Protein AF-A0A7E5VRA6-F1 (afdb_monomer)

Radius of gyration: 16.42 Å; Cα contacts (8 Å, |Δi|>4): 248; chains: 1; bounding box: 42×38×44 Å

Sequence (132 aa):
MAYCPSSPTRMTSELALGSERGDVTRVLFLQPKLQLLHTNTPDAINYYFWMELSSEPHTSHCSVMVWRRVHERTVRRVAFSRGGEILVTCSHDNSASLRIRRVGGNMDDYVFKVLRVWIFIIFCKDFLWTPT

InterPro domains:
  IPR036322 WD40-repeat-containing domain superfamily [SSF50978] (66-95)

Solvent-accessible surface area (backbone atoms only — not comparable to full-atom values): 7860 Å² total; per-residue (Å²): 92,31,76,38,76,52,47,100,93,35,92,46,28,36,39,38,35,51,32,72,70,5,28,35,41,36,40,37,31,69,44,87,87,88,56,74,60,85,69,98,52,94,91,54,92,82,86,81,55,77,72,55,43,68,31,86,77,30,51,72,23,24,48,66,49,71,45,72,66,72,24,91,26,38,34,76,45,39,42,62,44,98,82,52,52,34,38,37,37,30,28,87,33,95,79,34,22,31,38,42,36,43,71,82,62,88,51,82,67,49,73,40,72,71,84,76,86,57,82,73,54,59,72,74,70,67,76,68,78,75,87,127

Secondary structure (DSSP, 8-state):
-EEE--BTTB-SEEEEEE-TTS-EEEEEE---SS-SS--S-TTS-----TTGGGSTTGGGTEEEEEETTSSSS-EEEEEE-TTSSEEEEEE--SS-SEEEEETTS-SPPEEE---SS-HHHHHHHS------

pLDDT: mean 76.4, std 15.18, range [32.72, 92.75]

Foldseek 3Di:
DEKACADPVGRWIKDWDWFQQGKIKMKIFPDDDPDQFDDPDPPDDDDDDPVCCCDPPNCNGIDMDMGHCNDRGTFPDWYADPNNQWIWTADPDQFFRIWIAGPVRPDDIDGDGDPDDDPPPCVPPPPPPDDD

Structure (mmCIF, N/CA/C/O backbone):
data_AF-A0A7E5VRA6-F1
#
_entry.id   AF-A0A7E5VRA6-F1
#
loop_
_atom_site.group_PDB
_atom_site.id
_atom_site.type_symbol
_atom_site.label_atom_id
_atom_site.label_alt_id
_atom_site.label_comp_id
_atom_site.label_asym_id
_atom_site.label_entity_id
_atom_site.label_seq_id
_atom_site.pdbx_PDB_ins_code
_atom_site.Cartn_x
_atom_site.Cartn_y
_atom_site.Cartn_z
_atom_site.occupancy
_atom_site.B_iso_or_equiv
_atom_site.auth_seq_id
_atom_site.auth_comp_id
_atom_site.auth_asym_id
_atom_site.auth_atom_id
_atom_site.pdbx_PDB_model_num
ATOM 1 N N . MET A 1 1 ? -5.266 -0.116 -6.329 1.00 87.75 1 MET A N 1
ATOM 2 C CA . MET A 1 1 ? -5.599 -0.663 -5.000 1.00 87.75 1 MET A CA 1
ATOM 3 C C . MET A 1 1 ? -5.559 -2.179 -5.088 1.00 87.75 1 MET A C 1
ATOM 5 O O . MET A 1 1 ? -5.921 -2.694 -6.139 1.00 87.75 1 MET A O 1
ATOM 9 N N . ALA A 1 2 ? -5.133 -2.861 -4.027 1.00 88.75 2 ALA A N 1
ATOM 10 C CA . ALA A 1 2 ? -5.245 -4.309 -3.862 1.00 88.75 2 ALA A CA 1
ATOM 11 C C . ALA A 1 2 ? -5.592 -4.644 -2.411 1.00 88.75 2 ALA A C 1
ATOM 13 O O . ALA A 1 2 ? -5.114 -3.962 -1.509 1.00 88.75 2 ALA A O 1
ATOM 14 N N . TYR A 1 3 ? -6.382 -5.693 -2.198 1.00 89.31 3 TYR A N 1
ATOM 15 C CA . TYR A 1 3 ? -6.733 -6.204 -0.875 1.00 89.31 3 TYR A CA 1
ATOM 16 C C . TYR A 1 3 ? -6.228 -7.639 -0.726 1.00 89.31 3 TYR A C 1
ATOM 18 O O . TYR A 1 3 ? -6.381 -8.445 -1.643 1.00 89.31 3 TYR A O 1
ATOM 26 N N . CYS A 1 4 ? -5.634 -7.943 0.422 1.00 88.06 4 CYS A N 1
ATOM 27 C CA . CYS A 1 4 ? -5.243 -9.281 0.830 1.00 88.06 4 CYS A CA 1
ATOM 28 C C . CYS A 1 4 ? -6.039 -9.654 2.088 1.00 88.06 4 CYS A C 1
ATOM 30 O O . CYS A 1 4 ? -5.847 -9.010 3.125 1.00 88.06 4 CYS A O 1
ATOM 32 N N . PRO A 1 5 ? -6.924 -10.661 2.036 1.00 86.44 5 PRO A N 1
ATOM 33 C CA . PRO A 1 5 ? -7.594 -11.150 3.234 1.00 86.44 5 PRO A CA 1
ATOM 34 C C . PRO A 1 5 ? -6.595 -11.834 4.176 1.00 86.44 5 PRO A C 1
ATOM 36 O O . PRO A 1 5 ? -5.506 -12.243 3.760 1.00 86.44 5 PRO A O 1
ATOM 39 N N . SER A 1 6 ? -6.983 -11.976 5.441 1.00 83.94 6 SER A N 1
ATOM 40 C CA . SER A 1 6 ? -6.293 -12.851 6.382 1.00 83.94 6 SER A CA 1
ATOM 41 C C . SER A 1 6 ? -6.344 -14.307 5.909 1.00 83.94 6 SER A C 1
ATOM 43 O O . SER A 1 6 ? -7.243 -14.733 5.179 1.00 83.94 6 SER A O 1
ATOM 45 N N . SER A 1 7 ? -5.348 -15.081 6.318 1.00 80.00 7 SER A N 1
ATOM 46 C CA . SER A 1 7 ? -5.216 -16.503 6.017 1.00 80.00 7 SER A CA 1
ATOM 47 C C . SER A 1 7 ? -4.718 -17.247 7.263 1.00 80.00 7 SER A C 1
ATOM 49 O O . SER A 1 7 ? -4.259 -16.612 8.213 1.00 80.00 7 SER A O 1
ATOM 51 N N . PRO A 1 8 ? -4.743 -18.591 7.294 1.00 77.12 8 PRO A N 1
ATOM 52 C CA . PRO A 1 8 ? -4.226 -19.350 8.437 1.00 77.12 8 PRO A CA 1
ATOM 53 C C . PRO A 1 8 ? -2.760 -19.039 8.778 1.00 77.12 8 PRO A C 1
ATOM 55 O O . PRO A 1 8 ? -2.357 -19.121 9.933 1.00 77.12 8 PRO A O 1
ATOM 58 N N . THR A 1 9 ? -1.963 -18.654 7.778 1.00 74.25 9 THR A N 1
ATOM 59 C CA . THR A 1 9 ? -0.556 -18.264 7.943 1.00 74.25 9 THR A CA 1
ATOM 60 C C . THR A 1 9 ? -0.385 -16.776 8.257 1.00 74.25 9 THR A C 1
ATOM 62 O O . THR A 1 9 ? 0.712 -16.349 8.604 1.00 74.25 9 THR A O 1
ATOM 65 N N . ARG A 1 10 ? -1.449 -15.975 8.131 1.00 73.62 10 ARG A N 1
ATOM 66 C CA . ARG A 1 10 ? -1.421 -14.517 8.220 1.00 73.62 10 ARG A CA 1
ATOM 67 C C . ARG A 1 10 ? -2.678 -13.991 8.915 1.00 73.62 10 ARG A C 1
ATOM 69 O O . ARG A 1 10 ? -3.725 -13.803 8.301 1.00 73.62 10 ARG A O 1
ATOM 76 N N . MET A 1 11 ? -2.544 -13.685 10.200 1.00 77.69 11 MET A N 1
ATOM 77 C CA . MET A 1 11 ? -3.669 -13.355 11.089 1.00 77.69 11 MET A CA 1
ATOM 78 C C . MET A 1 11 ? -4.388 -12.032 10.768 1.00 77.6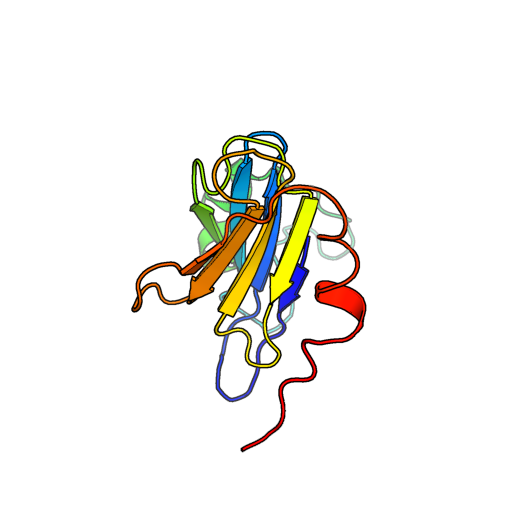9 11 MET A C 1
ATOM 80 O O . MET A 1 11 ? -5.466 -11.781 11.301 1.00 77.69 11 MET A O 1
ATOM 84 N N . THR A 1 12 ? -3.818 -11.186 9.907 1.00 84.12 12 THR A N 1
ATOM 85 C CA . THR A 1 12 ? -4.321 -9.840 9.605 1.00 84.12 12 THR A CA 1
ATOM 86 C C . THR A 1 12 ? -4.558 -9.638 8.112 1.00 84.12 12 THR A C 1
ATOM 88 O O . THR A 1 12 ? -3.747 -10.031 7.263 1.00 84.12 12 THR A O 1
ATOM 91 N N . SER A 1 13 ? -5.671 -8.979 7.793 1.00 87.44 13 SER A N 1
ATOM 92 C CA . SER A 1 13 ? -5.973 -8.525 6.434 1.00 87.44 13 SER A CA 1
ATOM 93 C C . SER A 1 13 ? -5.230 -7.228 6.129 1.00 87.44 13 SER A C 1
ATOM 95 O O . SER A 1 13 ? -4.888 -6.464 7.032 1.00 87.44 13 SER A O 1
ATOM 97 N N . GLU A 1 14 ? -5.015 -6.932 4.853 1.00 89.69 14 GLU A N 1
ATOM 98 C CA . GLU A 1 14 ? -4.315 -5.720 4.441 1.00 89.69 14 GLU A CA 1
ATOM 99 C C . GLU A 1 14 ? -4.855 -5.132 3.142 1.00 89.69 14 GLU A C 1
ATOM 101 O O . GLU A 1 14 ? -5.197 -5.841 2.200 1.00 89.69 14 GLU A O 1
ATOM 106 N N . LEU A 1 15 ? -4.884 -3.805 3.083 1.00 91.06 15 LEU A N 1
ATOM 107 C CA . LEU A 1 15 ? -5.194 -3.021 1.900 1.00 91.06 15 LEU A CA 1
ATOM 108 C C . LEU A 1 15 ? -3.960 -2.225 1.470 1.00 91.06 15 LEU A C 1
ATOM 110 O O . LEU A 1 15 ? -3.374 -1.508 2.273 1.00 91.06 15 LEU A O 1
ATOM 114 N N . ALA A 1 16 ? -3.599 -2.299 0.192 1.00 92.38 16 ALA A N 1
ATOM 115 C CA . ALA A 1 16 ? -2.512 -1.523 -0.392 1.00 92.38 16 ALA A CA 1
ATOM 116 C C . ALA A 1 16 ? -3.009 -0.594 -1.508 1.00 92.38 16 ALA A C 1
ATOM 118 O O . ALA A 1 16 ? -3.824 -0.953 -2.367 1.00 92.38 16 ALA A O 1
ATOM 119 N N . LEU A 1 17 ? -2.485 0.627 -1.509 1.00 92.62 17 LEU A N 1
ATOM 120 C CA . LEU A 1 17 ? -2.919 1.742 -2.338 1.00 92.62 17 LEU A CA 1
ATOM 121 C C . LEU A 1 17 ? -1.712 2.427 -2.950 1.00 92.62 17 LEU A C 1
ATOM 123 O O . LEU A 1 17 ? -0.786 2.795 -2.244 1.00 92.62 17 LEU A O 1
ATOM 127 N N . GLY A 1 18 ? -1.744 2.615 -4.263 1.00 92.25 18 GLY A N 1
ATOM 128 C CA . GLY A 1 18 ? -0.753 3.414 -4.968 1.00 92.25 18 GLY A CA 1
ATOM 129 C C . GLY A 1 18 ? -1.207 4.867 -5.076 1.00 92.25 18 GLY A C 1
ATOM 130 O O . GLY A 1 18 ? -2.404 5.114 -5.225 1.00 92.25 18 GLY A O 1
ATOM 131 N N . SER A 1 19 ? -0.269 5.810 -5.022 1.00 92.38 19 SER A N 1
ATOM 132 C CA . SER A 1 19 ? -0.533 7.238 -5.203 1.00 92.38 19 SER A CA 1
ATOM 133 C C . SER A 1 19 ? 0.020 7.772 -6.527 1.00 92.38 19 SER A C 1
ATOM 135 O O . SER A 1 19 ? 0.884 7.167 -7.173 1.00 92.38 19 SER A O 1
ATOM 137 N N . GLU A 1 20 ? -0.442 8.961 -6.914 1.00 92.31 20 GLU A N 1
ATOM 138 C CA . GLU A 1 20 ? 0.059 9.687 -8.087 1.00 92.31 20 GLU A CA 1
ATOM 139 C C . GLU A 1 20 ? 1.516 10.129 -7.954 1.00 92.31 20 GLU A C 1
ATOM 141 O O . GLU A 1 20 ? 2.204 10.274 -8.964 1.00 92.31 20 GLU A O 1
ATOM 146 N N . ARG A 1 21 ? 1.993 10.279 -6.714 1.00 92.00 21 ARG A N 1
ATOM 147 C CA . ARG A 1 21 ? 3.365 10.675 -6.375 1.00 92.00 21 ARG A CA 1
ATOM 148 C C . ARG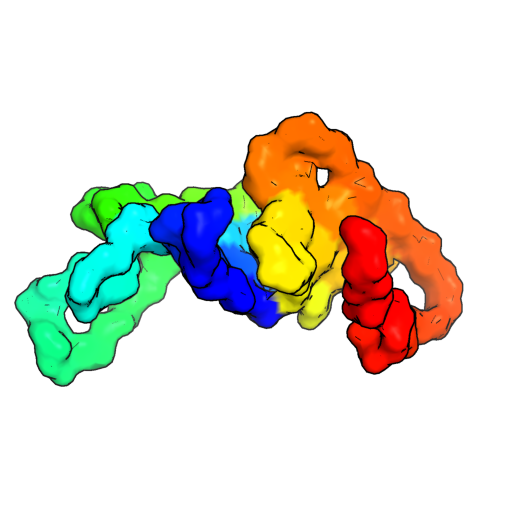 A 1 21 ? 4.342 9.498 -6.337 1.00 92.00 21 ARG A C 1
ATOM 150 O O . ARG A 1 21 ? 5.515 9.709 -6.056 1.00 92.00 21 ARG A O 1
ATOM 157 N N . GLY A 1 22 ? 3.864 8.280 -6.600 1.00 89.38 22 GLY A N 1
ATOM 158 C CA . GLY A 1 22 ? 4.691 7.076 -6.536 1.00 89.38 22 GLY A CA 1
ATOM 159 C C . GLY A 1 22 ? 4.848 6.498 -5.132 1.00 89.38 22 GLY A C 1
ATOM 160 O O . GLY A 1 22 ? 5.726 5.667 -4.902 1.00 89.38 22 GLY A O 1
ATOM 161 N N . ASP A 1 23 ? 4.001 6.916 -4.192 1.00 92.75 23 ASP A N 1
ATOM 162 C CA . ASP A 1 23 ? 3.959 6.347 -2.847 1.00 92.75 23 ASP A CA 1
ATOM 163 C C . ASP A 1 23 ? 3.009 5.145 -2.805 1.00 92.75 23 ASP A C 1
ATOM 165 O O . ASP A 1 23 ? 2.071 5.039 -3.603 1.00 92.75 23 ASP A O 1
ATOM 169 N N . VAL A 1 24 ? 3.239 4.250 -1.848 1.00 92.38 24 VAL A N 1
ATOM 170 C CA . VAL A 1 24 ? 2.353 3.120 -1.568 1.00 92.38 24 VAL A CA 1
ATOM 171 C C . VAL A 1 24 ? 1.912 3.182 -0.113 1.00 92.38 24 VAL A C 1
ATOM 173 O O . VAL A 1 24 ? 2.721 3.013 0.796 1.00 92.38 24 VAL A O 1
ATOM 176 N N . THR A 1 25 ? 0.623 3.410 0.107 1.00 92.62 25 THR A N 1
ATOM 177 C CA . THR A 1 25 ? -0.001 3.363 1.431 1.00 92.62 25 THR A CA 1
ATOM 178 C C . THR A 1 25 ? -0.505 1.956 1.692 1.00 92.62 25 THR A C 1
ATOM 180 O O . THR A 1 25 ? -1.199 1.375 0.858 1.00 92.62 25 THR A O 1
ATOM 183 N N . ARG A 1 26 ? -0.176 1.411 2.857 1.00 91.44 26 ARG A N 1
ATOM 184 C CA . ARG A 1 26 ? -0.643 0.109 3.323 1.00 91.44 26 ARG A CA 1
ATOM 185 C C . ARG A 1 26 ? -1.443 0.302 4.600 1.00 91.44 26 ARG A C 1
ATOM 187 O O . ARG A 1 26 ? -1.037 1.065 5.474 1.00 91.44 26 ARG A O 1
ATOM 194 N N . VAL A 1 27 ? -2.562 -0.398 4.692 1.00 91.06 27 VAL A N 1
ATOM 195 C CA . VAL A 1 27 ? -3.454 -0.411 5.848 1.00 91.06 27 VAL A CA 1
ATOM 196 C C . VAL A 1 27 ? -3.567 -1.851 6.312 1.00 91.06 27 VAL A C 1
ATOM 198 O O . VAL A 1 27 ? -4.112 -2.690 5.598 1.00 91.06 27 VAL A O 1
ATOM 201 N N . LEU A 1 28 ? -3.017 -2.137 7.485 1.00 89.69 28 LEU A N 1
ATOM 202 C CA . LEU A 1 28 ? -3.066 -3.439 8.133 1.00 89.69 28 LEU A CA 1
ATOM 203 C C . LEU A 1 28 ? -4.228 -3.456 9.124 1.00 89.69 28 LEU A C 1
ATOM 205 O O . LEU A 1 28 ? -4.260 -2.637 10.037 1.00 89.69 28 LEU A O 1
ATOM 209 N N . PHE A 1 29 ? -5.158 -4.390 8.971 1.00 88.31 29 PHE A N 1
ATOM 210 C CA . PHE A 1 29 ? -6.292 -4.551 9.878 1.00 88.31 29 PHE A CA 1
ATOM 211 C C . PHE A 1 29 ? -5.895 -5.505 11.007 1.00 88.31 29 PHE A C 1
ATOM 213 O O . PHE A 1 29 ? -5.687 -6.696 10.774 1.00 88.31 29 PHE A O 1
ATOM 220 N N . LEU A 1 30 ? -5.729 -4.963 12.216 1.00 85.81 30 LEU A N 1
ATOM 221 C CA . LEU A 1 30 ? -5.163 -5.663 13.375 1.00 85.81 30 LEU A CA 1
ATOM 222 C C . LEU A 1 30 ? -6.188 -6.532 14.101 1.00 85.81 30 LEU A C 1
ATOM 224 O O . LEU A 1 30 ? -5.832 -7.558 14.677 1.00 85.81 30 LEU A O 1
ATOM 228 N N . GLN A 1 31 ? -7.456 -6.134 14.068 1.00 72.50 31 GLN A N 1
ATOM 229 C CA . GLN A 1 31 ? -8.542 -6.884 14.678 1.00 72.50 31 GLN A CA 1
ATOM 230 C C . GLN A 1 31 ? -9.558 -7.311 13.625 1.00 72.50 31 GLN A C 1
ATOM 232 O O . GLN A 1 31 ? -10.040 -6.481 12.855 1.00 72.50 31 GLN A O 1
ATOM 237 N N . PRO A 1 32 ? -9.967 -8.585 13.652 1.00 67.06 32 PRO A N 1
ATOM 238 C CA . PRO A 1 32 ? -11.246 -8.983 13.103 1.00 67.06 32 PRO A CA 1
ATOM 239 C C . PRO A 1 32 ? -12.093 -9.595 14.216 1.00 67.06 32 PRO A C 1
ATOM 241 O O . PRO A 1 32 ? -11.750 -10.660 14.725 1.00 67.06 32 PRO A O 1
ATOM 244 N N . LYS A 1 33 ? -13.219 -8.967 14.574 1.00 53.94 33 LYS A N 1
ATOM 245 C CA . LYS A 1 33 ? -14.327 -9.697 15.225 1.00 53.94 33 LYS A CA 1
ATOM 246 C C . LYS A 1 33 ? -15.699 -9.260 14.731 1.00 53.94 33 LYS A C 1
ATOM 248 O O . LYS A 1 33 ? -16.529 -10.125 14.492 1.00 53.94 33 LYS A O 1
ATOM 253 N N . LEU A 1 34 ? -15.930 -7.961 14.530 1.00 57.12 34 LEU A N 1
ATOM 254 C CA . LEU A 1 34 ? -17.241 -7.451 14.095 1.00 57.12 34 LEU A CA 1
ATOM 255 C C . LEU A 1 34 ? -17.159 -6.260 13.121 1.00 57.12 34 LEU A C 1
ATOM 257 O O . LEU A 1 34 ? -18.152 -5.955 12.468 1.00 57.12 34 LEU A O 1
ATOM 261 N N . GLN A 1 35 ? -16.002 -5.591 12.996 1.00 65.56 35 GLN A N 1
ATOM 262 C CA . GLN A 1 35 ? -15.882 -4.354 12.218 1.00 65.56 35 GLN A CA 1
ATOM 263 C C . GLN A 1 35 ? -14.433 -4.033 11.819 1.00 65.56 35 GLN A C 1
ATOM 265 O O . GLN A 1 35 ? -13.501 -4.433 12.512 1.00 65.56 35 GLN A O 1
ATOM 270 N N . LEU A 1 36 ? -14.250 -3.305 10.708 1.00 68.94 36 LEU A N 1
ATOM 271 C CA . LEU A 1 36 ? -12.932 -2.901 10.184 1.00 68.94 36 LEU A CA 1
ATOM 272 C C . LEU A 1 36 ? -12.327 -1.682 10.899 1.00 68.94 36 LEU A C 1
ATOM 274 O O . LEU A 1 36 ? -11.108 -1.542 10.923 1.00 68.94 36 LEU A O 1
ATOM 278 N N . LEU A 1 37 ? -13.164 -0.791 11.437 1.00 75.75 37 LEU A N 1
ATOM 279 C CA . LEU A 1 37 ? -12.786 0.462 12.094 1.00 75.75 37 LEU A CA 1
ATOM 280 C C . LEU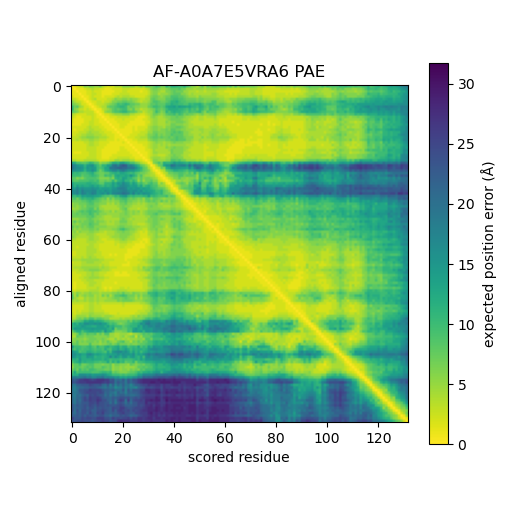 A 1 37 ? -13.728 0.725 13.272 1.00 75.75 37 LEU A C 1
ATOM 282 O O . LEU A 1 37 ? -14.874 0.286 13.246 1.00 75.75 37 LEU A O 1
ATOM 286 N N . HIS A 1 38 ? -13.257 1.472 14.268 1.00 72.56 38 HIS A N 1
ATOM 287 C CA . HIS A 1 38 ? -14.067 1.899 15.407 1.00 72.56 38 HIS A CA 1
ATOM 288 C C . HIS A 1 38 ? -15.234 2.799 14.972 1.00 72.56 38 HIS A C 1
ATOM 290 O O . HIS A 1 38 ? -14.985 3.887 14.451 1.00 72.56 38 HIS A O 1
ATOM 296 N N . THR A 1 39 ? -16.482 2.415 15.259 1.00 72.06 39 THR A N 1
ATOM 297 C CA . THR A 1 39 ? -17.655 3.273 15.011 1.00 72.06 39 THR A CA 1
ATOM 298 C C . THR A 1 39 ? -18.369 3.676 16.285 1.00 72.06 39 THR A C 1
ATOM 300 O O . THR A 1 39 ? -18.695 2.829 17.110 1.00 72.06 39 THR A O 1
ATOM 303 N N . ASN A 1 40 ? -18.710 4.961 16.378 1.00 67.81 40 ASN A N 1
ATOM 304 C CA . ASN A 1 40 ? -19.621 5.462 17.409 1.00 67.81 40 ASN A CA 1
ATOM 305 C C . ASN A 1 40 ? -21.098 5.219 17.058 1.00 67.81 40 ASN A C 1
ATOM 307 O O . ASN A 1 40 ? -21.943 5.237 17.948 1.00 67.81 40 ASN A O 1
ATOM 311 N N . THR A 1 41 ? -21.420 4.997 15.779 1.00 73.25 41 THR A N 1
ATOM 312 C CA . THR A 1 41 ? -22.790 4.806 15.283 1.00 73.25 41 THR A CA 1
ATOM 313 C C . THR A 1 41 ? -22.868 3.569 14.370 1.00 73.25 41 THR A C 1
ATOM 315 O O . THR A 1 41 ? -22.263 3.570 13.296 1.00 73.25 41 THR A O 1
ATOM 318 N N . PRO A 1 42 ? -23.590 2.505 14.773 1.00 66.56 42 PRO A N 1
ATOM 319 C CA . PRO A 1 42 ? -23.575 1.212 14.077 1.00 66.56 42 PRO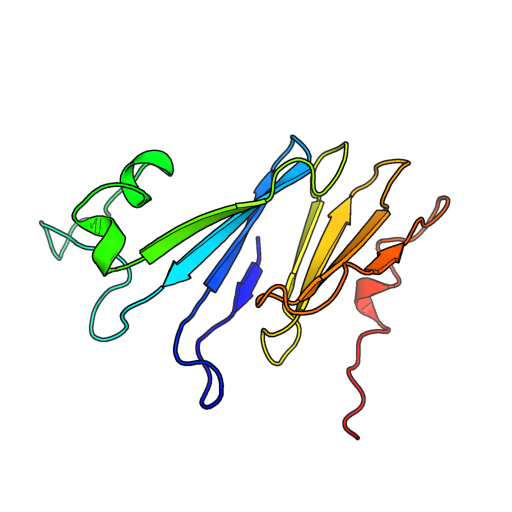 A CA 1
ATOM 320 C C . PRO A 1 42 ? -24.293 1.219 12.716 1.00 66.56 42 PRO A C 1
ATOM 322 O O . PRO A 1 42 ? -23.912 0.454 11.836 1.00 66.56 42 PRO A O 1
ATOM 325 N N . ASP A 1 43 ? -25.266 2.115 12.515 1.00 67.38 43 ASP A N 1
ATOM 326 C CA . ASP A 1 43 ? -26.109 2.155 11.305 1.00 67.38 43 ASP A CA 1
ATOM 327 C C . ASP A 1 43 ? -25.725 3.268 10.313 1.00 67.38 43 ASP A C 1
ATOM 329 O O . ASP A 1 43 ? -26.424 3.512 9.328 1.00 67.38 43 ASP A O 1
ATOM 333 N N . ALA A 1 44 ? -24.612 3.967 10.555 1.00 74.94 44 ALA A N 1
ATOM 334 C CA . ALA A 1 44 ? -24.151 5.049 9.694 1.00 74.94 44 ALA A CA 1
ATOM 335 C C . ALA A 1 44 ? -22.969 4.616 8.818 1.00 74.94 44 ALA A C 1
ATOM 337 O O . ALA A 1 44 ? -22.035 3.944 9.264 1.00 74.94 44 ALA A O 1
ATOM 338 N N . ILE A 1 45 ? -22.959 5.082 7.566 1.00 76.94 45 ILE A N 1
ATOM 339 C CA . ILE A 1 45 ? -21.741 5.075 6.753 1.00 76.94 45 ILE A CA 1
ATOM 340 C C . ILE A 1 45 ? -20.774 6.076 7.387 1.00 76.94 45 ILE A C 1
ATOM 342 O O . ILE A 1 45 ? -21.058 7.272 7.443 1.00 76.94 45 ILE A O 1
ATOM 346 N N . ASN A 1 46 ? -19.635 5.580 7.865 1.00 77.62 46 ASN A N 1
ATOM 347 C CA . ASN A 1 46 ? -18.600 6.410 8.462 1.00 77.62 46 ASN A CA 1
ATOM 348 C C . ASN A 1 46 ? -17.558 6.781 7.399 1.00 77.62 46 ASN A C 1
ATOM 350 O O . ASN A 1 46 ? -17.044 5.915 6.688 1.00 77.62 46 ASN A O 1
ATOM 354 N N . TYR A 1 47 ? -17.244 8.071 7.304 1.00 81.25 47 TYR A N 1
ATOM 355 C CA . TYR A 1 47 ? -16.190 8.594 6.440 1.00 81.25 47 TYR A CA 1
ATOM 356 C C . TYR A 1 47 ? -14.998 8.966 7.311 1.00 81.25 47 TYR A C 1
ATOM 358 O O . TYR A 1 47 ? -15.154 9.732 8.256 1.00 81.25 47 TYR A O 1
ATOM 366 N N . TYR A 1 48 ? -13.824 8.437 6.974 1.00 81.81 48 TYR A N 1
ATOM 367 C CA . TYR A 1 48 ? -12.578 8.742 7.671 1.00 81.81 48 TYR A CA 1
ATOM 368 C C . TYR A 1 48 ? -11.560 9.304 6.696 1.00 81.81 48 TYR A C 1
ATOM 370 O O . TYR A 1 48 ? -11.388 8.788 5.585 1.00 81.81 48 TYR A O 1
ATOM 378 N N . PHE A 1 49 ? -10.836 10.327 7.132 1.00 83.25 49 PHE A N 1
ATOM 379 C CA . PHE A 1 49 ? -9.649 10.776 6.426 1.00 83.25 49 PHE A CA 1
ATOM 380 C C . PHE A 1 49 ? -8.465 9.862 6.749 1.00 83.25 49 PHE A C 1
ATOM 382 O O . PHE A 1 49 ? -8.305 9.364 7.860 1.00 83.25 49 PHE A O 1
ATOM 389 N N . TRP A 1 50 ? -7.564 9.681 5.782 1.00 76.06 50 TRP A N 1
ATOM 390 C CA . TRP A 1 50 ? -6.397 8.805 5.945 1.00 76.06 50 TRP A CA 1
ATOM 391 C C . TRP A 1 50 ? -5.512 9.167 7.142 1.00 76.06 50 TRP A C 1
ATOM 393 O O . TRP A 1 50 ? -4.926 8.279 7.753 1.00 76.06 50 TRP A O 1
ATOM 403 N N . MET A 1 51 ? -5.418 10.457 7.477 1.00 79.06 51 MET A N 1
ATOM 404 C CA . MET A 1 51 ? -4.633 10.921 8.624 1.00 79.06 51 MET A CA 1
ATOM 405 C C . MET A 1 51 ? -5.289 10.560 9.964 1.00 79.06 51 MET A C 1
ATOM 407 O O . MET A 1 51 ? -4.585 10.321 10.940 1.00 79.06 51 MET A O 1
ATOM 411 N N . GLU A 1 52 ? -6.616 10.442 10.012 1.00 83.19 52 GLU A N 1
ATOM 412 C CA . GLU A 1 52 ? -7.355 10.086 11.232 1.00 83.19 52 GLU A CA 1
ATOM 413 C C . GLU A 1 52 ? -7.166 8.609 11.592 1.00 83.19 52 GLU A C 1
ATOM 415 O O . GLU A 1 52 ? -7.115 8.249 12.766 1.00 83.19 52 GLU A O 1
ATOM 420 N N . LEU A 1 53 ? -6.968 7.748 10.589 1.00 83.94 53 LEU A N 1
ATOM 421 C CA . LEU A 1 53 ? -6.687 6.325 10.808 1.00 83.94 53 LEU A CA 1
ATOM 422 C C . LEU A 1 53 ? -5.354 6.082 11.532 1.00 83.94 53 LEU A C 1
ATOM 424 O O . LEU A 1 53 ? -5.159 5.018 12.115 1.00 83.94 53 LEU A O 1
ATOM 428 N N . SER A 1 54 ? -4.439 7.055 11.497 1.00 84.56 54 SER A N 1
ATOM 429 C CA . SER A 1 54 ? -3.174 7.004 12.241 1.00 84.56 54 SER A CA 1
ATOM 430 C C . SER A 1 54 ? -3.260 7.546 13.672 1.00 84.56 54 SER A C 1
ATOM 432 O O . SER A 1 54 ? -2.259 7.509 14.384 1.00 84.56 54 SER A O 1
ATOM 434 N N . SER A 1 55 ? -4.432 8.018 14.107 1.00 86.50 55 SER A N 1
ATOM 435 C CA . SER A 1 55 ? -4.677 8.511 15.468 1.00 86.50 55 SER A CA 1
ATOM 436 C C . SER A 1 55 ? -5.579 7.580 16.281 1.00 86.50 55 SER A C 1
ATOM 438 O O . SER A 1 55 ? -6.332 6.770 15.735 1.00 86.50 55 SER A O 1
ATOM 440 N N . GLU A 1 56 ? -5.502 7.684 17.608 1.00 83.69 56 GLU A N 1
ATOM 441 C CA . GLU A 1 56 ? -6.452 7.016 18.501 1.00 83.69 56 GLU A CA 1
ATOM 442 C C . GLU A 1 56 ? -7.889 7.515 18.238 1.00 83.69 56 GLU A C 1
ATOM 444 O O . GLU A 1 56 ? -8.076 8.700 17.961 1.00 83.69 56 GLU A O 1
ATOM 449 N N . PRO A 1 57 ? -8.915 6.641 18.301 1.00 83.06 57 PRO A N 1
ATOM 450 C CA . PRO A 1 57 ? -8.864 5.236 18.723 1.00 83.06 57 PRO A CA 1
ATOM 451 C C . PRO A 1 57 ? -8.537 4.240 17.592 1.00 83.06 57 PRO A C 1
ATOM 453 O O . PRO A 1 57 ? -8.410 3.041 17.849 1.00 83.06 57 PRO A O 1
ATOM 456 N N . HIS A 1 58 ? -8.403 4.690 16.340 1.00 84.06 58 HIS A N 1
ATOM 457 C CA . HIS A 1 58 ? -8.316 3.821 15.155 1.00 84.06 58 HIS A CA 1
ATOM 458 C C . HIS A 1 58 ? -7.040 2.979 15.080 1.00 84.06 58 HIS A C 1
ATOM 460 O O . HIS A 1 58 ? -7.075 1.886 14.515 1.00 84.06 58 HIS A O 1
ATOM 466 N N . THR A 1 59 ? -5.961 3.422 15.724 1.00 86.19 59 THR A N 1
ATOM 467 C CA . THR A 1 59 ? -4.690 2.685 15.855 1.00 86.19 59 THR A CA 1
ATOM 468 C C . THR A 1 59 ? -4.845 1.292 16.477 1.00 86.19 59 THR A C 1
ATOM 470 O O . THR A 1 59 ? -4.020 0.414 16.231 1.00 86.19 59 THR A O 1
ATOM 473 N N . SER A 1 60 ? -5.915 1.056 17.246 1.00 84.56 60 SER A N 1
ATOM 474 C CA . SER A 1 60 ? -6.252 -0.262 17.808 1.00 84.56 60 SER A CA 1
ATOM 475 C C . SER A 1 60 ? -6.906 -1.224 16.802 1.00 84.56 60 SER A C 1
ATOM 477 O O . SER A 1 60 ? -6.842 -2.440 16.981 1.00 84.56 60 SER A O 1
ATOM 479 N N . HIS A 1 61 ? -7.516 -0.695 15.737 1.00 83.69 61 HIS A N 1
ATOM 480 C CA . HIS A 1 61 ? -8.241 -1.462 14.715 1.00 83.69 61 HIS A CA 1
ATOM 481 C C . HIS A 1 61 ? -7.410 -1.633 13.443 1.00 83.69 61 HIS A C 1
ATOM 483 O O . HIS A 1 61 ? -7.417 -2.699 12.821 1.00 83.69 61 HIS A O 1
ATOM 489 N N . CYS A 1 62 ? -6.661 -0.598 13.069 1.00 87.56 62 CYS A N 1
ATOM 490 C CA . CYS A 1 62 ? -5.795 -0.619 11.908 1.00 87.56 62 CYS A CA 1
ATOM 491 C C . CYS A 1 62 ? -4.474 0.109 12.156 1.00 87.56 62 CYS A C 1
ATOM 493 O O . CYS A 1 62 ? -4.402 1.080 12.901 1.00 87.56 62 CYS A O 1
ATOM 495 N N . SER A 1 63 ? -3.434 -0.332 11.459 1.00 89.00 63 SER A N 1
ATOM 496 C CA . SER A 1 63 ? -2.158 0.366 11.363 1.00 89.00 63 SER A CA 1
ATOM 497 C C . SER A 1 63 ? -1.952 0.836 9.929 1.00 89.00 63 SER A C 1
ATOM 499 O O . SER A 1 63 ? -2.129 0.063 8.986 1.00 89.00 63 SER A O 1
ATOM 501 N N . VAL A 1 64 ? -1.585 2.105 9.755 1.00 90.31 64 VAL A N 1
ATOM 502 C CA . VAL A 1 64 ? -1.326 2.701 8.441 1.00 90.31 64 VAL A CA 1
ATOM 503 C C . VAL A 1 64 ? 0.162 2.982 8.301 1.00 90.31 64 VAL A C 1
ATOM 505 O O . VAL A 1 64 ? 0.775 3.605 9.163 1.00 90.31 64 VAL A O 1
ATOM 508 N N . MET A 1 65 ? 0.743 2.557 7.184 1.00 89.81 65 MET A N 1
ATOM 509 C CA . MET A 1 65 ? 2.136 2.825 6.844 1.00 89.81 65 MET A CA 1
ATOM 510 C C . MET A 1 65 ? 2.248 3.325 5.405 1.00 89.81 65 MET A C 1
ATOM 512 O O . MET A 1 65 ? 1.530 2.869 4.517 1.00 89.81 65 MET A O 1
ATOM 516 N N . VAL A 1 66 ? 3.174 4.250 5.156 1.00 90.81 66 VAL A N 1
ATOM 517 C CA . VAL A 1 66 ? 3.402 4.811 3.819 1.00 90.81 66 VAL A CA 1
ATOM 518 C C . VAL A 1 66 ? 4.827 4.517 3.383 1.00 90.81 66 VAL A C 1
ATOM 520 O O . VAL A 1 66 ? 5.791 4.997 3.978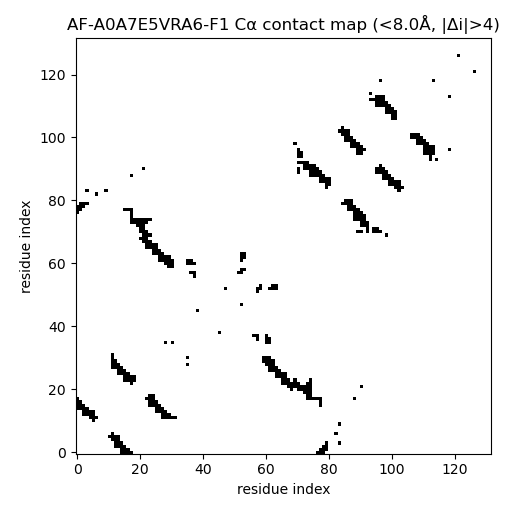 1.00 90.81 66 VAL A O 1
ATOM 523 N N . TRP A 1 67 ? 4.965 3.751 2.308 1.00 91.12 67 TRP A N 1
ATOM 524 C CA . TRP A 1 67 ? 6.218 3.614 1.584 1.00 91.12 67 TRP A CA 1
ATOM 525 C C . TRP A 1 67 ? 6.352 4.782 0.620 1.00 91.12 67 TRP A C 1
ATOM 527 O O . TRP A 1 67 ? 5.606 4.892 -0.353 1.00 91.12 67 TRP A O 1
ATOM 537 N N . ARG A 1 68 ? 7.288 5.682 0.917 1.00 90.81 68 ARG A N 1
ATOM 538 C CA . ARG A 1 68 ? 7.520 6.876 0.106 1.00 90.81 68 ARG A CA 1
ATOM 539 C C . ARG A 1 68 ? 8.446 6.575 -1.063 1.00 90.81 68 ARG A C 1
ATOM 541 O O . ARG A 1 68 ? 9.403 5.822 -0.895 1.00 90.81 68 ARG A O 1
ATOM 548 N N . ARG A 1 69 ? 8.199 7.216 -2.209 1.00 89.12 69 ARG A N 1
ATOM 549 C CA . ARG A 1 69 ? 9.048 7.129 -3.414 1.00 89.12 69 ARG A CA 1
ATOM 550 C C . ARG A 1 69 ? 9.319 5.678 -3.839 1.00 89.12 69 ARG A C 1
ATOM 552 O O . ARG A 1 69 ? 10.439 5.313 -4.203 1.00 89.12 69 ARG A O 1
ATOM 559 N N . VAL A 1 70 ? 8.286 4.833 -3.781 1.00 87.81 70 VAL A N 1
ATOM 560 C CA . VAL A 1 70 ? 8.344 3.466 -4.331 1.00 87.81 70 VAL A CA 1
ATOM 561 C C . VAL A 1 70 ? 8.524 3.526 -5.847 1.00 87.81 70 VAL A C 1
ATOM 563 O O . VAL A 1 70 ? 9.217 2.693 -6.422 1.00 87.81 70 VAL A O 1
ATOM 566 N N . HIS A 1 71 ? 7.944 4.540 -6.471 1.00 88.56 71 HIS A N 1
ATOM 567 C CA . HIS A 1 71 ? 8.087 4.873 -7.875 1.00 88.56 71 HIS A CA 1
ATOM 568 C C . HIS A 1 71 ? 8.368 6.377 -8.005 1.00 88.56 71 HIS A C 1
ATOM 570 O O . HIS A 1 71 ? 8.054 7.151 -7.102 1.00 88.56 71 HIS A O 1
ATOM 576 N N . GLU A 1 72 ? 8.970 6.809 -9.114 1.00 88.94 72 GLU A N 1
ATOM 577 C CA . GLU A 1 72 ? 9.167 8.248 -9.393 1.00 88.94 72 GLU A CA 1
ATOM 578 C C . GLU A 1 72 ? 7.912 8.898 -9.987 1.00 88.94 72 GLU A C 1
ATOM 580 O O . GLU A 1 72 ? 7.799 10.121 -10.065 1.00 88.94 72 GLU A O 1
ATOM 585 N N . ARG A 1 73 ? 6.968 8.068 -10.438 1.00 87.69 73 ARG A N 1
ATOM 586 C CA . ARG A 1 73 ? 5.683 8.476 -11.005 1.00 87.69 73 ARG A CA 1
ATOM 587 C C . ARG A 1 73 ? 4.541 7.687 -10.382 1.00 87.69 73 ARG A C 1
ATOM 589 O O . ARG A 1 73 ? 4.736 6.831 -9.528 1.00 87.69 73 ARG A O 1
ATOM 596 N N . THR A 1 74 ? 3.335 7.980 -10.854 1.00 89.88 74 THR A N 1
ATOM 597 C CA . THR A 1 74 ? 2.088 7.346 -10.438 1.00 89.88 74 THR A CA 1
ATOM 598 C C . THR A 1 74 ? 2.162 5.825 -10.436 1.00 89.88 74 THR A C 1
ATOM 600 O O . THR A 1 74 ? 2.417 5.195 -11.467 1.00 89.88 74 TH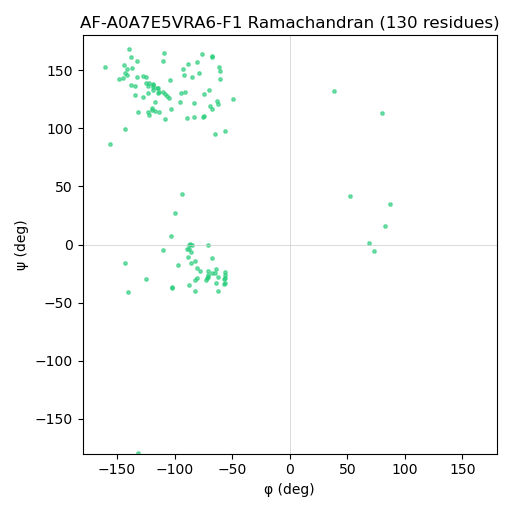R A O 1
ATOM 603 N N . VAL A 1 75 ? 1.826 5.239 -9.289 1.00 90.31 75 VAL A N 1
ATOM 604 C CA . VAL A 1 75 ? 1.635 3.796 -9.155 1.00 90.31 75 VAL A CA 1
ATOM 605 C C . VAL A 1 75 ? 0.307 3.420 -9.807 1.00 90.31 75 VAL A C 1
ATOM 607 O O . VAL A 1 75 ? -0.766 3.768 -9.319 1.00 90.31 75 VAL A O 1
ATOM 610 N N . ARG A 1 76 ? 0.362 2.709 -10.934 1.00 88.06 76 ARG A N 1
ATOM 611 C CA . ARG A 1 76 ? -0.820 2.383 -11.750 1.00 88.06 76 ARG A CA 1
ATOM 612 C C . ARG A 1 76 ? -1.517 1.103 -11.317 1.00 88.06 76 ARG A C 1
ATOM 614 O O . ARG A 1 76 ? -2.741 1.001 -11.417 1.00 88.06 76 ARG A O 1
ATOM 621 N N . ARG A 1 77 ? -0.752 0.113 -10.857 1.00 86.50 77 ARG A N 1
ATOM 622 C CA . ARG A 1 77 ? -1.282 -1.140 -10.313 1.00 86.50 77 ARG A CA 1
ATOM 623 C C . ARG A 1 77 ? -0.525 -1.526 -9.061 1.00 86.50 77 ARG A C 1
ATOM 625 O O . ARG A 1 77 ? 0.645 -1.200 -8.880 1.00 86.50 77 ARG A O 1
ATOM 632 N N . VAL A 1 78 ? -1.256 -2.232 -8.218 1.00 88.81 78 VAL A N 1
ATOM 633 C CA . VAL A 1 78 ? -0.791 -2.849 -6.988 1.00 88.81 78 VAL A CA 1
ATOM 634 C C . VAL A 1 78 ? -1.441 -4.228 -6.965 1.00 88.81 78 VAL A C 1
ATOM 636 O O . VAL A 1 78 ? -2.612 -4.327 -7.334 1.00 88.81 78 VAL A O 1
ATOM 639 N N . ALA A 1 79 ? -0.707 -5.267 -6.587 1.00 89.06 79 ALA A N 1
ATOM 640 C CA . ALA A 1 79 ? -1.212 -6.631 -6.471 1.00 89.06 79 ALA A CA 1
ATOM 641 C C . ALA A 1 79 ? -0.470 -7.376 -5.358 1.00 89.06 79 ALA A C 1
ATOM 643 O O . ALA A 1 79 ? 0.735 -7.205 -5.197 1.00 89.06 79 ALA A O 1
ATOM 644 N N . PHE A 1 80 ? -1.182 -8.212 -4.608 1.00 84.88 80 PHE A N 1
ATOM 645 C CA . PHE A 1 80 ? -0.569 -9.146 -3.665 1.00 84.88 80 PHE A CA 1
ATOM 646 C C . PHE A 1 80 ? -0.325 -10.498 -4.341 1.00 84.88 80 PHE A C 1
ATOM 648 O O . PHE A 1 80 ? -1.077 -10.896 -5.233 1.00 84.88 80 PHE A O 1
ATOM 655 N N . SER A 1 81 ? 0.700 -11.230 -3.903 1.00 84.38 81 SER A N 1
ATOM 656 C CA . SER A 1 81 ? 0.803 -12.660 -4.199 1.00 84.38 81 SER A CA 1
ATOM 657 C C . SER A 1 81 ? -0.301 -13.441 -3.481 1.00 84.38 81 SER A C 1
ATOM 659 O O . SER A 1 81 ? -0.891 -12.962 -2.514 1.00 84.38 81 SER A O 1
ATOM 661 N N . ARG A 1 82 ? -0.563 -14.679 -3.920 1.00 75.12 82 ARG A N 1
ATOM 662 C CA . ARG A 1 82 ? -1.628 -15.527 -3.355 1.00 75.12 82 ARG A CA 1
ATOM 663 C C . ARG A 1 82 ? -1.480 -15.772 -1.845 1.00 75.12 82 ARG A C 1
ATOM 665 O O . ARG A 1 82 ? -2.482 -15.940 -1.163 1.00 75.12 82 ARG A O 1
ATOM 672 N N . GLY A 1 83 ? -0.247 -15.775 -1.336 1.00 71.56 83 GLY A N 1
ATOM 673 C CA . GLY A 1 83 ? 0.049 -15.894 0.096 1.00 71.56 83 GLY A CA 1
ATOM 674 C C . GLY A 1 83 ? 0.103 -14.563 0.852 1.00 71.56 83 GLY A C 1
ATOM 675 O O . GLY A 1 83 ? 0.314 -14.569 2.055 1.00 71.56 83 GLY A O 1
ATOM 676 N N . GLY A 1 84 ? -0.029 -13.418 0.175 1.00 77.12 84 GLY A N 1
ATOM 677 C CA . GLY A 1 84 ? 0.039 -12.092 0.796 1.00 77.12 84 GLY A CA 1
ATOM 678 C C . GLY A 1 84 ? 1.441 -11.640 1.218 1.00 77.12 84 GLY A C 1
ATOM 679 O O . GLY A 1 84 ? 1.608 -10.495 1.622 1.00 77.12 84 GLY A O 1
ATOM 680 N N . GLU A 1 85 ? 2.454 -12.496 1.107 1.00 80.75 85 GLU A N 1
ATOM 681 C CA . GLU A 1 85 ? 3.833 -12.197 1.519 1.00 80.75 85 GLU A CA 1
ATOM 682 C C . GLU A 1 85 ? 4.535 -11.186 0.610 1.00 80.75 85 GLU A C 1
ATOM 684 O O . GLU A 1 85 ? 5.503 -10.537 1.009 1.00 80.75 85 GLU A O 1
ATOM 689 N N . ILE A 1 86 ? 4.068 -11.055 -0.631 1.00 83.75 86 ILE A N 1
ATOM 690 C CA . ILE A 1 86 ? 4.702 -10.234 -1.656 1.00 83.75 86 ILE A CA 1
ATOM 691 C C . ILE A 1 86 ? 3.695 -9.213 -2.167 1.00 83.75 86 ILE A C 1
ATOM 693 O O . ILE A 1 86 ? 2.582 -9.570 -2.554 1.00 83.75 86 ILE A O 1
ATOM 697 N N . LEU A 1 87 ? 4.120 -7.953 -2.214 1.00 85.25 87 LEU A N 1
ATOM 698 C CA . LEU A 1 87 ? 3.418 -6.871 -2.880 1.00 85.25 87 LEU A CA 1
ATOM 699 C C . LEU A 1 87 ? 4.157 -6.499 -4.162 1.00 85.25 87 LEU A C 1
ATOM 701 O O . LEU A 1 87 ? 5.352 -6.206 -4.143 1.00 85.25 87 LEU A O 1
ATOM 705 N N . VAL A 1 88 ? 3.424 -6.477 -5.267 1.00 87.31 88 VAL A N 1
ATOM 706 C CA . VAL A 1 88 ? 3.911 -6.030 -6.567 1.00 87.31 88 VAL A CA 1
ATOM 707 C C . VAL A 1 88 ? 3.271 -4.697 -6.906 1.00 87.31 88 VAL A C 1
ATOM 709 O O . VAL A 1 88 ? 2.048 -4.553 -6.855 1.00 87.31 88 VAL A O 1
ATOM 712 N N . THR A 1 89 ? 4.091 -3.723 -7.276 1.00 86.81 89 THR A N 1
ATOM 713 C CA . THR A 1 89 ? 3.643 -2.406 -7.725 1.00 86.81 89 THR A CA 1
ATOM 714 C C . THR A 1 89 ? 4.211 -2.095 -9.097 1.00 86.81 89 THR A C 1
ATOM 716 O O . THR A 1 89 ? 5.334 -2.488 -9.417 1.00 86.81 89 THR A O 1
ATOM 719 N N . CYS A 1 90 ? 3.420 -1.415 -9.929 1.00 87.06 90 CYS A N 1
ATOM 720 C CA . CYS A 1 90 ? 3.862 -1.010 -11.257 1.00 87.06 90 CYS A CA 1
ATOM 721 C C . CYS A 1 90 ? 3.668 0.482 -11.508 1.00 87.06 90 CYS A C 1
ATOM 723 O O . CYS A 1 90 ? 2.661 1.083 -11.119 1.00 87.06 90 CYS A O 1
ATOM 725 N N . SER A 1 91 ? 4.601 1.044 -12.264 1.00 83.62 91 SER A N 1
ATOM 726 C CA . SER A 1 91 ? 4.622 2.434 -12.702 1.00 83.62 91 SER A CA 1
ATOM 727 C C . SER A 1 91 ? 5.051 2.513 -14.168 1.00 83.62 91 SER A C 1
ATOM 729 O O . SER A 1 91 ? 5.612 1.577 -14.731 1.00 83.62 91 SER A O 1
ATOM 731 N N . HIS A 1 92 ? 4.754 3.645 -14.799 1.00 79.88 92 HIS A N 1
ATOM 732 C CA . HIS A 1 92 ? 5.267 4.017 -16.125 1.00 79.88 92 HIS A CA 1
ATOM 733 C C . HIS A 1 92 ? 6.457 4.989 -16.003 1.00 79.88 92 HIS A C 1
ATOM 735 O O . HIS A 1 92 ? 6.672 5.833 -16.873 1.00 79.88 92 HIS A O 1
ATOM 741 N N . ASP A 1 93 ? 7.194 4.942 -14.894 1.00 74.44 93 ASP A N 1
ATOM 742 C CA . ASP A 1 93 ? 8.444 5.683 -14.776 1.00 74.44 93 ASP A CA 1
ATOM 743 C C . ASP A 1 93 ? 9.585 5.003 -15.543 1.00 74.44 93 ASP A C 1
ATOM 745 O O . ASP A 1 93 ? 9.515 3.847 -15.966 1.00 74.44 93 ASP A O 1
ATOM 749 N N . ASN A 1 94 ? 10.644 5.780 -15.758 1.00 67.81 94 ASN A N 1
ATOM 750 C CA . ASN A 1 94 ? 11.850 5.308 -16.428 1.00 67.81 94 ASN A CA 1
ATOM 751 C C . ASN A 1 94 ? 12.820 4.634 -15.437 1.00 67.81 94 ASN A C 1
ATOM 753 O O . ASN A 1 94 ? 13.851 4.104 -15.855 1.00 67.81 94 ASN A O 1
ATOM 757 N N . SER A 1 95 ? 12.529 4.685 -14.133 1.00 70.06 95 SER A N 1
ATOM 758 C CA . SER A 1 95 ? 13.443 4.284 -13.063 1.00 70.06 95 SER A CA 1
ATOM 759 C C . SER A 1 95 ? 13.121 2.913 -12.468 1.00 70.06 95 SER A C 1
ATOM 761 O O . SER A 1 95 ? 14.043 2.159 -12.164 1.00 70.06 95 SER A O 1
ATOM 763 N N . ALA A 1 96 ? 11.850 2.549 -12.333 1.00 68.25 96 ALA A N 1
ATOM 764 C CA . ALA A 1 96 ? 11.393 1.306 -11.733 1.00 68.25 96 ALA A CA 1
ATOM 765 C C . ALA A 1 96 ? 9.998 0.956 -12.268 1.00 68.25 96 ALA A C 1
ATOM 767 O O . ALA A 1 96 ? 8.977 1.257 -11.654 1.00 68.25 96 ALA A O 1
ATOM 768 N N . SER A 1 97 ? 9.939 0.267 -13.403 1.00 73.75 97 SER A N 1
ATOM 769 C CA . SER A 1 97 ? 8.665 -0.137 -14.000 1.00 73.75 97 SER A CA 1
ATOM 770 C C . SER A 1 97 ? 7.872 -1.071 -13.089 1.00 73.75 97 SER A C 1
ATOM 772 O O . SER A 1 97 ? 6.655 -0.929 -12.974 1.00 73.75 97 SER A O 1
ATOM 774 N N . LEU A 1 98 ? 8.566 -2.005 -12.428 1.00 78.88 98 LEU A N 1
ATOM 775 C CA . LEU A 1 98 ? 7.990 -2.967 -11.493 1.00 78.88 98 LEU A CA 1
ATOM 776 C C . LEU A 1 98 ? 8.836 -3.049 -10.233 1.00 78.88 98 LEU A C 1
ATOM 778 O O . LEU A 1 98 ? 10.063 -3.139 -10.308 1.00 78.88 98 LEU A O 1
ATOM 782 N N . ARG A 1 99 ? 8.169 -3.072 -9.083 1.00 81.12 99 ARG A N 1
ATOM 783 C CA . ARG A 1 99 ? 8.805 -3.313 -7.793 1.00 81.12 99 ARG A CA 1
ATOM 784 C C . ARG A 1 99 ? 8.075 -4.435 -7.071 1.00 81.12 99 ARG A C 1
ATOM 786 O O . ARG A 1 99 ? 6.855 -4.397 -6.930 1.00 81.12 99 ARG A O 1
ATOM 793 N N . ILE A 1 100 ? 8.829 -5.443 -6.654 1.00 82.31 100 ILE A N 1
ATOM 794 C CA . ILE A 1 100 ? 8.346 -6.591 -5.893 1.00 82.31 100 ILE A CA 1
ATOM 795 C C . ILE A 1 100 ? 8.980 -6.498 -4.513 1.00 82.31 100 ILE A C 1
ATOM 797 O O . ILE A 1 100 ? 10.198 -6.598 -4.377 1.00 82.31 100 ILE A O 1
ATOM 801 N N . ARG A 1 101 ? 8.149 -6.285 -3.497 1.00 81.38 101 ARG A N 1
ATOM 802 C CA . ARG A 1 101 ? 8.583 -6.098 -2.114 1.00 81.38 101 ARG A CA 1
ATOM 803 C C . ARG A 1 101 ? 7.926 -7.127 -1.211 1.00 81.38 101 ARG A C 1
ATOM 805 O O . ARG A 1 101 ? 6.719 -7.357 -1.298 1.00 81.38 101 ARG A O 1
ATOM 812 N N . ARG A 1 102 ? 8.703 -7.712 -0.299 1.00 78.44 102 ARG A N 1
ATOM 813 C CA . ARG A 1 102 ? 8.154 -8.563 0.761 1.00 78.44 102 ARG A CA 1
ATOM 814 C C . ARG A 1 102 ? 7.481 -7.691 1.823 1.00 78.44 102 ARG A C 1
ATOM 816 O O . ARG A 1 102 ? 8.078 -6.749 2.337 1.00 78.44 102 ARG A O 1
ATOM 823 N N . VAL A 1 103 ? 6.245 -8.029 2.175 1.00 73.56 103 VAL A N 1
ATOM 824 C CA . VAL A 1 103 ? 5.399 -7.285 3.126 1.00 73.56 103 VAL A CA 1
ATOM 825 C C . VAL A 1 103 ? 6.058 -7.137 4.504 1.00 73.56 103 VAL A C 1
ATOM 827 O O . VAL A 1 103 ? 5.909 -6.085 5.131 1.00 73.56 103 VAL A O 1
ATOM 830 N N . GLY A 1 104 ? 6.825 -8.144 4.933 1.00 69.56 104 GLY A N 1
ATOM 831 C CA . GLY A 1 104 ? 7.561 -8.162 6.203 1.00 69.56 104 GLY A CA 1
ATOM 832 C C . GLY A 1 104 ? 8.960 -7.532 6.187 1.00 69.56 104 GLY A C 1
ATOM 833 O O . GLY A 1 104 ? 9.625 -7.568 7.211 1.00 69.56 104 GLY A O 1
ATOM 834 N N . GLY A 1 105 ? 9.448 -6.996 5.059 1.00 64.75 105 GLY A N 1
ATOM 835 C CA . GLY A 1 105 ? 10.732 -6.272 4.999 1.00 64.75 105 GLY A CA 1
ATOM 836 C C . GLY A 1 105 ? 12.010 -7.107 5.191 1.00 64.75 105 GLY A C 1
ATOM 837 O O . GLY A 1 105 ? 13.099 -6.556 5.129 1.00 64.75 105 GLY A O 1
ATOM 838 N N . ASN A 1 106 ? 11.903 -8.427 5.372 1.00 60.75 106 ASN A N 1
ATOM 839 C CA . ASN A 1 106 ? 13.05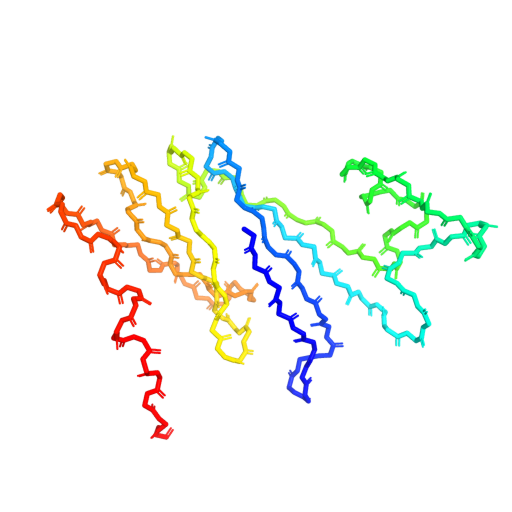0 -9.326 5.584 1.00 60.75 106 ASN A CA 1
ATOM 840 C C . ASN A 1 106 ? 13.935 -9.561 4.342 1.00 60.75 106 ASN A C 1
ATOM 842 O O . ASN A 1 106 ? 14.880 -10.340 4.415 1.00 60.75 106 ASN A O 1
ATOM 846 N N . MET A 1 107 ? 13.609 -8.969 3.192 1.00 62.41 107 MET A N 1
ATOM 847 C CA . MET A 1 107 ? 14.362 -9.123 1.944 1.00 62.41 107 MET A CA 1
ATOM 848 C C . MET A 1 107 ? 14.384 -7.809 1.172 1.00 62.41 107 MET A C 1
ATOM 850 O O . MET A 1 107 ? 13.403 -7.060 1.207 1.00 62.41 107 MET A O 1
ATOM 854 N N . ASP A 1 108 ? 15.482 -7.586 0.451 1.00 74.62 108 ASP A N 1
ATOM 855 C CA . ASP A 1 108 ? 15.632 -6.459 -0.462 1.00 74.62 108 ASP A CA 1
ATOM 856 C C . ASP A 1 108 ? 14.586 -6.494 -1.582 1.00 74.62 108 ASP A C 1
ATOM 858 O O . ASP A 1 108 ? 14.120 -7.550 -2.023 1.00 74.62 108 ASP A O 1
ATOM 862 N N . ASP A 1 109 ? 14.215 -5.306 -2.052 1.00 79.44 109 ASP A N 1
ATOM 863 C CA . ASP A 1 109 ? 13.251 -5.149 -3.133 1.00 79.44 109 ASP A CA 1
ATOM 864 C C . ASP A 1 109 ? 13.825 -5.619 -4.466 1.00 79.44 109 ASP A C 1
ATOM 866 O O . ASP A 1 109 ? 14.874 -5.143 -4.906 1.00 79.44 109 ASP A O 1
ATOM 870 N N . TYR A 1 110 ? 13.053 -6.417 -5.199 1.00 79.19 110 TYR A N 1
ATOM 871 C CA . TYR A 1 110 ? 13.353 -6.657 -6.604 1.00 79.19 110 TYR A CA 1
ATOM 872 C C . TYR A 1 110 ? 12.790 -5.511 -7.442 1.00 79.19 110 TYR A C 1
ATOM 874 O O . TYR A 1 110 ? 11.585 -5.239 -7.425 1.00 79.19 110 TYR A O 1
ATOM 882 N N . VAL A 1 111 ? 13.666 -4.837 -8.186 1.00 80.94 111 VAL A N 1
ATOM 883 C CA . VAL A 1 111 ? 13.312 -3.710 -9.054 1.00 80.94 111 VAL A CA 1
ATOM 884 C C . VAL A 1 111 ? 13.606 -4.079 -10.499 1.00 80.94 111 VAL A C 1
ATOM 886 O O . VAL A 1 111 ? 14.745 -4.375 -10.852 1.00 80.94 111 VAL A O 1
ATOM 889 N N . PHE A 1 112 ? 12.584 -4.013 -11.347 1.00 77.19 112 PHE A N 1
ATOM 890 C CA . PHE A 1 112 ? 12.705 -4.289 -12.772 1.00 77.19 112 PHE A CA 1
ATOM 891 C C . PHE A 1 112 ? 12.438 -3.022 -13.577 1.00 77.19 112 PHE A C 1
ATOM 893 O O . PHE A 1 112 ? 11.460 -2.303 -13.348 1.00 77.19 112 PHE A O 1
ATOM 900 N N . LYS A 1 113 ? 13.299 -2.776 -14.564 1.00 76.38 113 LYS A N 1
ATOM 901 C CA . LYS A 1 113 ? 13.113 -1.741 -15.583 1.00 76.38 113 LYS A CA 1
ATOM 902 C C . LYS A 1 113 ? 12.672 -2.420 -16.869 1.00 76.38 113 LYS A C 1
ATOM 904 O O . LYS A 1 113 ? 13.421 -3.214 -17.428 1.00 76.38 113 LYS A O 1
ATOM 909 N N . VAL A 1 114 ? 11.469 -2.110 -17.334 1.00 68.31 114 VAL A N 1
ATOM 910 C CA . VAL A 1 114 ? 10.936 -2.653 -18.584 1.00 68.31 114 VAL A CA 1
ATOM 911 C C . VAL A 1 114 ? 10.917 -1.522 -19.605 1.00 68.31 114 VAL A C 1
ATOM 913 O O . VAL A 1 114 ? 10.131 -0.579 -19.506 1.00 68.31 114 VAL A O 1
ATOM 916 N N . LEU A 1 115 ? 11.825 -1.590 -20.578 1.00 59.72 115 LEU A N 1
ATOM 917 C CA . LEU A 1 115 ? 11.896 -0.617 -21.662 1.00 59.72 115 LEU A CA 1
ATOM 918 C C . LEU A 1 115 ? 10.760 -0.880 -22.645 1.00 59.72 115 LEU A C 1
ATOM 920 O O . LEU A 1 115 ? 10.797 -1.879 -23.342 1.00 59.72 115 LEU A O 1
ATOM 924 N N . ARG A 1 116 ? 9.792 0.046 -22.651 1.00 58.31 116 ARG A N 1
ATOM 925 C CA . ARG A 1 116 ? 8.709 0.277 -23.624 1.00 58.31 116 ARG A CA 1
ATOM 926 C C . ARG A 1 116 ? 8.036 -0.963 -24.241 1.00 58.31 116 ARG A C 1
ATOM 928 O O . ARG A 1 116 ? 8.632 -1.800 -24.895 1.00 58.31 116 ARG A O 1
ATOM 935 N N . VAL A 1 117 ? 6.706 -0.881 -24.194 1.00 45.16 117 VAL A N 1
ATOM 936 C CA . VAL A 1 117 ? 5.706 -1.799 -24.745 1.00 45.16 117 VAL A CA 1
ATOM 937 C C . VAL A 1 117 ? 5.494 -3.027 -23.842 1.00 45.16 117 VAL A C 1
ATOM 939 O O . VAL A 1 117 ? 6.364 -3.865 -23.674 1.00 45.16 117 VAL A O 1
ATOM 942 N N . TRP A 1 118 ? 4.296 -3.113 -23.251 1.00 50.06 118 TRP A N 1
ATOM 943 C CA . TRP A 1 118 ? 3.738 -4.313 -22.602 1.00 50.06 118 TRP A CA 1
ATOM 944 C C . TRP A 1 118 ? 4.032 -4.625 -21.119 1.00 50.06 118 TRP A C 1
ATOM 946 O O . TRP A 1 118 ? 3.961 -5.785 -20.721 1.00 50.06 118 TRP A O 1
ATOM 956 N N . ILE A 1 119 ? 4.146 -3.623 -20.236 1.00 52.78 119 ILE A N 1
ATOM 957 C CA . ILE A 1 119 ? 3.902 -3.870 -18.788 1.00 52.78 119 ILE A CA 1
ATOM 958 C C . ILE A 1 119 ? 2.496 -4.469 -18.559 1.00 52.78 119 ILE A C 1
ATOM 960 O O . ILE A 1 119 ? 2.285 -5.220 -17.615 1.00 52.78 119 ILE A O 1
ATOM 964 N N . PHE A 1 120 ? 1.541 -4.209 -19.461 1.00 46.72 120 PHE A N 1
ATOM 965 C CA . PHE A 1 120 ? 0.194 -4.785 -19.407 1.00 46.72 120 PHE 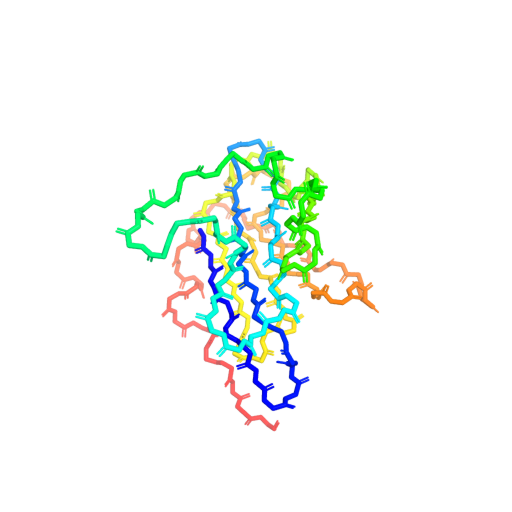A CA 1
ATOM 966 C C . PHE A 1 120 ? 0.113 -6.291 -19.733 1.00 46.72 120 PHE A C 1
ATOM 968 O O . PHE A 1 120 ? -0.798 -6.935 -19.218 1.00 46.72 120 PHE A O 1
ATOM 975 N N . ILE A 1 121 ? 1.015 -6.868 -20.547 1.00 43.12 121 ILE A N 1
ATOM 976 C CA . ILE A 1 121 ? 0.910 -8.296 -20.930 1.00 43.12 121 ILE A CA 1
ATOM 977 C C . ILE A 1 121 ? 1.483 -9.217 -19.862 1.00 43.12 121 ILE A C 1
ATOM 979 O O . ILE A 1 121 ? 0.861 -10.234 -19.563 1.00 43.12 121 ILE A O 1
ATOM 983 N N . ILE A 1 122 ? 2.608 -8.850 -19.242 1.00 51.34 122 ILE A N 1
ATOM 984 C CA . ILE A 1 122 ? 3.292 -9.741 -18.290 1.00 51.34 122 ILE A CA 1
ATOM 985 C C . ILE A 1 122 ? 2.390 -10.058 -17.079 1.00 51.34 122 ILE A C 1
ATOM 987 O O . ILE A 1 122 ? 2.453 -11.145 -16.513 1.00 51.34 122 ILE A O 1
ATOM 991 N N . PHE A 1 123 ? 1.464 -9.160 -16.724 1.00 47.84 123 PHE A N 1
ATOM 992 C CA . PHE A 1 123 ? 0.567 -9.363 -15.581 1.00 47.84 123 PHE A CA 1
ATOM 993 C C . PHE A 1 123 ? -0.704 -10.164 -15.874 1.00 47.84 123 PHE A C 1
ATOM 995 O O . PHE A 1 123 ? -1.349 -10.601 -14.925 1.00 47.84 123 PHE A O 1
ATOM 1002 N N . CYS A 1 124 ? -1.091 -10.357 -17.140 1.00 39.56 124 CYS A N 1
ATOM 1003 C CA . CYS A 1 124 ? -2.359 -11.021 -17.462 1.00 39.56 124 CYS A CA 1
ATOM 1004 C C . CYS A 1 124 ? -2.207 -12.518 -17.781 1.00 39.56 124 CYS A C 1
ATOM 1006 O O . CYS A 1 124 ? -3.199 -13.239 -17.706 1.00 39.56 124 CYS A O 1
ATOM 1008 N N . LYS A 1 125 ? -0.997 -13.008 -18.099 1.00 40.31 125 LYS A N 1
ATOM 1009 C CA . LYS A 1 125 ? -0.787 -14.423 -18.466 1.00 40.31 125 LYS A CA 1
ATOM 1010 C C . LYS A 1 125 ? 0.253 -15.196 -17.649 1.00 40.31 125 LYS A C 1
ATOM 1012 O O . LYS A 1 125 ? 0.040 -16.387 -17.448 1.00 40.31 125 LYS A O 1
ATOM 1017 N N . ASP A 1 126 ? 1.295 -14.559 -17.109 1.00 42.47 126 ASP A N 1
ATOM 1018 C CA . ASP A 1 126 ? 2.493 -15.325 -16.710 1.00 42.47 126 ASP A CA 1
ATOM 1019 C C . ASP A 1 126 ? 2.738 -15.454 -15.199 1.00 42.47 126 ASP A C 1
ATOM 1021 O O . ASP A 1 126 ? 3.610 -16.211 -14.788 1.00 42.47 126 ASP A O 1
ATOM 1025 N N . PHE A 1 127 ? 1.940 -14.813 -14.337 1.00 44.81 127 PHE A N 1
ATOM 1026 C CA . PHE A 1 127 ? 1.971 -15.085 -12.888 1.00 44.81 127 PHE A CA 1
ATOM 1027 C C . PHE A 1 127 ? 0.935 -16.145 -12.475 1.00 44.81 127 PHE A C 1
ATOM 1029 O O . PHE A 1 127 ? 0.258 -16.039 -11.450 1.00 44.81 127 PHE A O 1
ATOM 1036 N N . LEU A 1 128 ? 0.839 -17.218 -13.266 1.00 40.97 128 LEU A N 1
ATOM 1037 C CA . LEU A 1 128 ? 0.504 -18.530 -12.724 1.00 40.97 128 LEU A CA 1
ATOM 1038 C C . LEU A 1 128 ? 1.664 -18.912 -11.801 1.00 40.97 128 LEU A C 1
ATOM 1040 O O . LEU A 1 128 ? 2.695 -19.396 -12.253 1.00 40.97 128 LEU A O 1
ATOM 1044 N N . TRP A 1 129 ? 1.515 -18.639 -10.504 1.00 44.41 129 TRP A N 1
ATOM 1045 C CA . TRP A 1 129 ? 2.360 -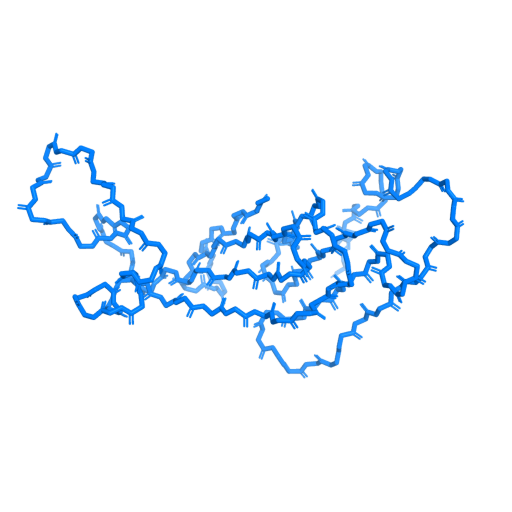19.245 -9.480 1.00 44.41 129 TRP A CA 1
ATOM 1046 C C . TRP A 1 129 ? 2.230 -20.761 -9.635 1.00 44.41 129 TRP A C 1
ATOM 1048 O O . TRP A 1 129 ? 1.236 -21.341 -9.196 1.00 44.41 129 TRP A O 1
ATOM 1058 N N . THR A 1 130 ? 3.178 -21.395 -10.324 1.00 32.88 130 THR A N 1
ATOM 1059 C CA . THR A 1 130 ? 3.251 -22.851 -10.370 1.00 32.88 130 THR A CA 1
ATOM 1060 C C . THR A 1 130 ? 3.510 -23.332 -8.946 1.00 32.88 130 THR A C 1
ATOM 1062 O O . THR A 1 130 ? 4.477 -22.871 -8.333 1.00 32.88 130 THR A O 1
ATOM 1065 N N . PRO A 1 131 ? 2.655 -24.203 -8.391 1.00 32.72 131 PRO A N 1
ATOM 1066 C CA . PRO A 1 131 ? 2.922 -24.814 -7.105 1.00 32.72 131 PRO A CA 1
ATOM 1067 C C . PRO A 1 131 ? 4.089 -25.786 -7.288 1.00 32.72 131 PRO A C 1
ATOM 1069 O O . PRO A 1 131 ? 3.997 -26.724 -8.079 1.00 32.72 131 PRO A O 1
ATOM 1072 N N . THR A 1 132 ? 5.183 -25.540 -6.582 1.00 35.03 132 THR A N 1
ATOM 1073 C CA . THR A 1 132 ? 6.114 -26.595 -6.169 1.00 35.03 132 THR A CA 1
ATOM 1074 C C . THR A 1 132 ? 5.985 -26.745 -4.673 1.00 35.03 132 THR A C 1
ATOM 1076 O O . THR A 1 132 ? 6.072 -25.686 -4.007 1.00 35.03 132 THR A O 1
#

Nearest PDB structures (foldseek):
  3f3p-assembly3_J  TM=6.719E-01  e=2.638E-02  Saccharomyces cerevisiae
  3f3p-assembly2_E  TM=6.566E-01  e=2.961E-02  Saccharomyces cerevisiae
  7d5s-assembly1_B8  TM=7.219E-01  e=1.672E-01  Saccharomyces cerevisiae S288C
  9b9w-assembly1_B  TM=6.927E-01  e=2.504E-01  Homo sapiens
  7mq9-assembly1_LS  TM=6.213E-01  e=1.672E-01  Homo sapiens

Mean predicted aligned error: 9.46 Å

Organism: Trichoplusia ni (NCBI:txid7111)